Protein AF-A0A4R5DAD3-F1 (afdb_monomer_lite)

Structure (mmCIF, N/CA/C/O backbone):
data_AF-A0A4R5DAD3-F1
#
_entry.id   AF-A0A4R5DAD3-F1
#
loop_
_atom_site.group_PDB
_atom_site.id
_atom_site.type_symbol
_atom_site.label_atom_id
_atom_site.label_alt_id
_atom_site.label_comp_id
_atom_site.label_asym_id
_atom_site.label_entity_id
_atom_site.label_seq_id
_atom_site.pdbx_PDB_ins_code
_atom_site.Cartn_x
_atom_site.Cartn_y
_atom_site.Cartn_z
_atom_site.occupancy
_atom_site.B_iso_or_equiv
_atom_site.auth_seq_id
_atom_site.auth_comp_id
_atom_site.auth_asym_id
_atom_site.auth_atom_id
_atom_site.pdbx_PDB_model_num
ATOM 1 N N . MET A 1 1 ? 11.177 -6.322 23.707 1.00 32.41 1 MET A N 1
ATOM 2 C CA . MET A 1 1 ? 9.942 -6.296 22.901 1.00 32.41 1 MET A CA 1
ATOM 3 C C . MET A 1 1 ? 10.389 -6.291 21.456 1.00 32.41 1 MET A C 1
ATOM 5 O O . MET A 1 1 ? 11.131 -5.392 21.088 1.00 32.41 1 MET A O 1
ATOM 9 N N . ASN A 1 2 ? 10.092 -7.357 20.708 1.00 32.22 2 ASN A N 1
ATOM 10 C CA . ASN A 1 2 ? 10.407 -7.412 19.283 1.00 32.22 2 ASN A CA 1
ATOM 11 C C . ASN A 1 2 ? 9.581 -6.320 18.610 1.00 32.22 2 ASN A C 1
ATOM 13 O O . ASN A 1 2 ? 8.357 -6.402 18.642 1.00 32.22 2 ASN A O 1
ATOM 17 N N . ASN A 1 3 ? 10.254 -5.305 18.066 1.00 37.84 3 ASN A N 1
ATOM 18 C CA . ASN A 1 3 ? 9.662 -4.386 17.106 1.00 37.84 3 ASN A CA 1
ATOM 19 C C . ASN A 1 3 ? 9.259 -5.233 15.902 1.00 37.84 3 ASN A C 1
ATOM 21 O O . ASN A 1 3 ? 10.067 -5.500 15.019 1.00 37.84 3 ASN A O 1
ATOM 25 N N . SER A 1 4 ? 8.035 -5.747 15.939 1.00 43.12 4 SER A N 1
ATOM 26 C CA . SER A 1 4 ? 7.301 -6.166 14.763 1.00 43.12 4 SER A CA 1
ATOM 27 C C . SER A 1 4 ? 7.309 -4.970 13.825 1.00 43.12 4 SER A C 1
ATOM 29 O O . SER A 1 4 ? 6.599 -3.997 14.058 1.00 43.12 4 SER A O 1
ATOM 31 N N . GLU A 1 5 ? 8.214 -5.009 12.852 1.00 45.22 5 GLU A N 1
ATOM 32 C CA . GLU A 1 5 ? 8.262 -4.114 11.708 1.00 45.22 5 GLU A CA 1
ATOM 33 C C . GLU A 1 5 ? 6.903 -4.219 11.010 1.00 45.22 5 GLU A C 1
ATOM 35 O O . GLU A 1 5 ? 6.673 -5.094 10.178 1.00 45.22 5 GLU A O 1
ATOM 40 N N . SER A 1 6 ? 5.963 -3.375 11.437 1.00 52.00 6 SER A N 1
ATOM 41 C CA . SER A 1 6 ? 4.583 -3.288 10.953 1.00 52.00 6 SER A CA 1
ATOM 42 C C . SER A 1 6 ? 4.516 -2.651 9.562 1.00 52.00 6 SER A C 1
ATOM 44 O O . SER A 1 6 ? 3.638 -1.844 9.291 1.00 52.00 6 SER A O 1
ATOM 46 N N . TYR A 1 7 ? 5.463 -2.991 8.683 1.00 55.34 7 TYR A N 1
ATOM 47 C CA . TYR A 1 7 ? 5.602 -2.427 7.347 1.00 55.34 7 TYR A CA 1
ATOM 48 C C . TYR A 1 7 ? 6.150 -3.465 6.356 1.00 55.34 7 TYR A C 1
ATOM 50 O O . TYR A 1 7 ? 6.894 -4.368 6.746 1.00 55.34 7 TYR A O 1
ATOM 58 N N . PRO A 1 8 ? 5.732 -3.421 5.078 1.00 61.78 8 PRO A N 1
ATOM 59 C CA . PRO A 1 8 ? 5.661 -4.630 4.270 1.00 61.78 8 PRO A 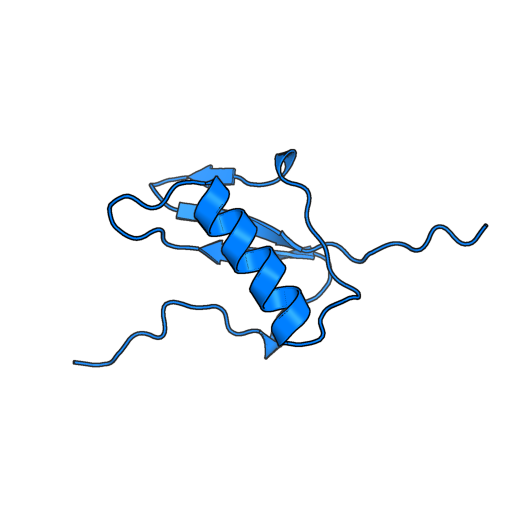CA 1
ATOM 60 C C . PRO A 1 8 ? 7.040 -5.117 3.824 1.00 61.78 8 PRO A C 1
ATOM 62 O O . PRO A 1 8 ? 7.943 -4.328 3.547 1.00 61.78 8 PRO A O 1
ATOM 65 N N . GLN A 1 9 ? 7.177 -6.438 3.673 1.00 68.44 9 GLN A N 1
ATOM 66 C CA . GLN A 1 9 ? 8.342 -7.074 3.050 1.00 68.44 9 GLN A CA 1
ATOM 67 C C . GLN A 1 9 ? 8.402 -6.701 1.559 1.00 68.44 9 GLN A C 1
ATOM 69 O O . GLN A 1 9 ? 7.997 -7.490 0.702 1.00 68.44 9 GLN A O 1
ATOM 74 N N . HIS A 1 10 ? 8.909 -5.506 1.250 1.00 71.44 10 HIS A N 1
ATOM 75 C CA . HIS A 1 10 ? 8.953 -4.920 -0.096 1.00 71.44 10 HIS A CA 1
ATOM 76 C C . HIS A 1 10 ? 9.614 -5.835 -1.140 1.00 71.44 10 HIS A C 1
ATOM 78 O O . HIS A 1 10 ? 9.233 -5.835 -2.304 1.00 71.44 10 HIS A O 1
ATOM 84 N N . ALA A 1 11 ? 10.513 -6.731 -0.715 1.00 68.50 11 ALA A N 1
ATOM 85 C CA . ALA A 1 11 ? 11.099 -7.778 -1.555 1.00 68.50 11 ALA A CA 1
ATOM 86 C C . ALA A 1 11 ? 10.072 -8.721 -2.227 1.00 68.50 11 ALA A C 1
ATOM 88 O O . ALA A 1 11 ? 10.434 -9.479 -3.125 1.00 68.50 11 ALA A O 1
ATOM 89 N N . ARG A 1 12 ? 8.806 -8.724 -1.787 1.00 79.56 12 ARG A N 1
ATOM 90 C CA . ARG A 1 12 ? 7.715 -9.531 -2.360 1.00 79.56 12 ARG A CA 1
ATOM 91 C C . ARG A 1 12 ? 6.742 -8.728 -3.225 1.00 79.56 12 ARG A C 1
ATOM 93 O O . ARG A 1 12 ? 5.761 -9.305 -3.698 1.00 79.56 12 ARG A O 1
ATOM 100 N N . TRP A 1 13 ? 6.972 -7.432 -3.412 1.00 89.25 13 TRP A N 1
ATOM 101 C CA . TRP A 1 13 ? 6.101 -6.586 -4.219 1.00 89.25 13 TRP A CA 1
ATOM 102 C C . TRP A 1 13 ? 6.273 -6.888 -5.703 1.00 89.25 13 TRP A C 1
ATOM 104 O O . TRP A 1 13 ? 7.384 -6.974 -6.220 1.00 89.25 13 TRP A O 1
ATOM 114 N N . LYS A 1 14 ? 5.141 -7.122 -6.360 1.00 90.56 14 LYS A N 1
ATOM 115 C CA . LYS A 1 14 ? 5.001 -7.458 -7.777 1.00 90.56 14 LYS A CA 1
ATOM 116 C C . LYS A 1 14 ? 3.538 -7.285 -8.178 1.00 90.56 14 LYS A C 1
ATOM 118 O O . LYS A 1 14 ? 2.675 -7.189 -7.302 1.00 90.56 14 LYS A O 1
ATOM 123 N N . ASP A 1 15 ? 3.257 -7.323 -9.474 1.00 90.56 15 ASP A N 1
ATOM 124 C CA . ASP A 1 15 ? 1.886 -7.353 -9.987 1.00 90.56 15 ASP A CA 1
ATOM 125 C C . ASP A 1 15 ? 1.037 -8.446 -9.315 1.00 90.56 15 ASP A C 1
ATOM 127 O O . ASP A 1 15 ? 1.471 -9.591 -9.140 1.00 90.56 15 ASP A O 1
ATOM 131 N N . GLY A 1 16 ? -0.168 -8.070 -8.894 1.00 88.81 16 GLY A N 1
ATOM 132 C CA . GLY A 1 16 ? -1.110 -8.924 -8.176 1.00 88.81 16 GLY A CA 1
ATOM 133 C C . GLY A 1 16 ? -0.763 -9.190 -6.707 1.00 88.81 16 GLY A C 1
ATOM 134 O O . GLY A 1 16 ? -1.497 -9.920 -6.040 1.00 88.81 16 GLY A O 1
ATOM 135 N N . ALA A 1 17 ? 0.329 -8.636 -6.166 1.00 90.06 17 ALA A N 1
ATOM 136 C CA . ALA A 1 17 ? 0.671 -8.820 -4.758 1.00 90.06 17 ALA A CA 1
ATOM 137 C C . ALA A 1 17 ? -0.281 -8.025 -3.850 1.00 90.06 17 ALA A C 1
ATOM 139 O O . ALA A 1 17 ? -0.332 -6.797 -3.915 1.00 90.06 17 ALA A O 1
ATOM 140 N N . ARG A 1 18 ? -0.982 -8.722 -2.950 1.00 90.25 18 ARG A N 1
ATOM 141 C CA . ARG A 1 18 ? -1.839 -8.111 -1.925 1.00 90.25 18 ARG A CA 1
ATOM 142 C C . ARG A 1 18 ? -1.009 -7.722 -0.700 1.00 90.25 18 ARG A C 1
ATOM 144 O O . ARG A 1 18 ? -0.340 -8.574 -0.118 1.00 90.25 18 ARG A O 1
ATOM 151 N N . GLN A 1 19 ? -1.054 -6.446 -0.334 1.00 88.44 19 GLN A N 1
ATOM 152 C CA . GLN A 1 19 ? -0.428 -5.878 0.857 1.00 88.44 19 GLN A CA 1
ATOM 153 C C . GLN A 1 19 ? -1.471 -5.729 1.954 1.00 88.44 19 GLN A C 1
ATOM 155 O O . GLN A 1 19 ? -2.577 -5.267 1.690 1.00 88.44 19 GLN A O 1
ATOM 160 N N . GLU A 1 20 ? -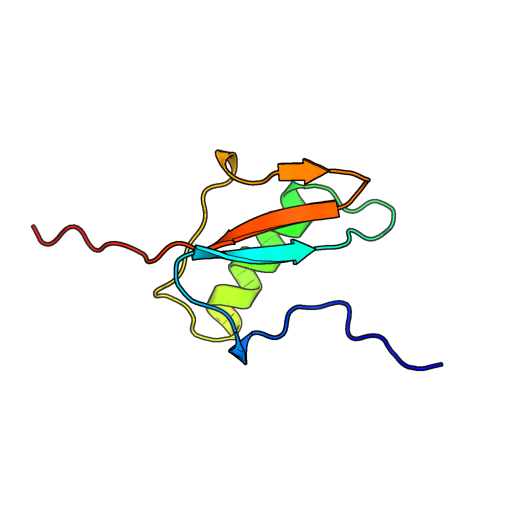1.107 -6.126 3.166 1.00 89.50 20 GLU A N 1
ATOM 161 C CA . GLU A 1 20 ? -1.896 -5.894 4.372 1.00 89.50 20 GLU A CA 1
ATOM 162 C C . GLU A 1 20 ? -1.269 -4.728 5.134 1.00 89.50 20 GLU A C 1
ATOM 164 O O . GLU A 1 20 ? -0.069 -4.747 5.417 1.00 89.50 20 GLU A O 1
ATOM 169 N N . LEU A 1 21 ? -2.080 -3.725 5.457 1.00 86.62 21 LEU A N 1
ATOM 170 C CA . LEU A 1 21 ? -1.705 -2.597 6.297 1.00 86.62 21 LEU A CA 1
ATOM 171 C C . LEU A 1 21 ? -2.592 -2.596 7.537 1.00 86.62 21 LEU A C 1
ATOM 173 O O . LEU A 1 21 ? -3.819 -2.688 7.441 1.00 86.62 21 LEU A O 1
ATOM 177 N N . ILE A 1 22 ? -1.953 -2.505 8.699 1.00 86.75 22 ILE A N 1
ATOM 178 C CA . ILE A 1 22 ? -2.622 -2.404 9.992 1.00 86.75 22 ILE A CA 1
ATOM 179 C C . ILE A 1 22 ? -2.533 -0.931 10.398 1.00 86.75 22 ILE A C 1
ATOM 181 O O . ILE A 1 22 ? -1.435 -0.503 10.750 1.00 86.75 22 ILE A O 1
ATOM 185 N N . PRO A 1 23 ? -3.627 -0.159 10.296 1.00 82.88 23 PRO A N 1
ATOM 186 C CA . PRO A 1 23 ? -3.621 1.232 10.720 1.00 82.88 23 PRO A CA 1
ATOM 187 C C . PRO A 1 23 ? -3.398 1.347 12.229 1.00 82.88 23 PRO A C 1
ATOM 189 O O . PRO A 1 23 ? -3.913 0.539 13.008 1.00 82.88 23 PRO A O 1
ATOM 192 N N . GLU A 1 24 ? -2.653 2.367 12.637 1.00 85.38 24 GLU A N 1
ATOM 193 C CA . GLU A 1 24 ? -2.557 2.793 14.030 1.00 85.38 24 GLU A CA 1
ATOM 194 C C . GLU A 1 24 ? -3.820 3.559 14.470 1.00 85.38 24 GLU A C 1
ATOM 196 O O . GLU A 1 24 ? -4.645 3.990 13.657 1.00 85.38 24 GLU A O 1
ATOM 201 N N . ASP A 1 25 ? -3.989 3.735 15.784 1.00 81.69 25 ASP A N 1
ATOM 202 C CA . ASP A 1 25 ? -5.128 4.465 16.346 1.00 81.69 25 ASP A CA 1
ATOM 203 C C . ASP A 1 25 ? -5.180 5.905 15.803 1.00 81.69 25 ASP A C 1
ATOM 205 O O . ASP A 1 25 ? -4.331 6.743 16.107 1.00 81.69 25 ASP A O 1
ATOM 209 N N . GLY A 1 26 ? -6.225 6.200 15.025 1.00 83.25 26 GLY A N 1
ATOM 210 C CA . GLY A 1 26 ? -6.442 7.505 14.397 1.00 83.25 26 GLY A CA 1
ATOM 211 C C . GLY A 1 26 ? -5.972 7.607 12.945 1.00 83.25 26 GLY A C 1
ATOM 212 O O . GLY A 1 26 ? -6.282 8.613 12.307 1.00 83.25 26 GLY A O 1
ATOM 213 N N . GLU A 1 27 ? -5.300 6.588 12.400 1.00 85.19 27 GLU A N 1
ATOM 214 C CA . GLU A 1 27 ? -4.950 6.551 10.979 1.00 85.19 27 GLU A CA 1
ATOM 215 C C . GLU A 1 27 ? -6.171 6.258 10.104 1.00 85.19 27 GLU A C 1
ATOM 217 O O . GLU A 1 27 ? -6.962 5.334 10.327 1.00 85.19 27 GLU A O 1
ATOM 222 N N . THR A 1 28 ? -6.318 7.063 9.060 1.00 89.62 28 THR A N 1
ATOM 223 C CA . THR A 1 28 ? -7.393 6.934 8.084 1.00 89.62 28 THR A CA 1
ATOM 224 C C . THR A 1 28 ? -6.966 6.061 6.905 1.00 89.62 28 THR A C 1
ATOM 226 O O . THR A 1 28 ? -5.787 5.795 6.671 1.00 89.62 28 THR A O 1
ATOM 229 N N . LEU A 1 29 ? -7.939 5.655 6.088 1.00 86.88 29 LEU A N 1
ATOM 230 C CA . LEU A 1 29 ? -7.667 5.012 4.801 1.00 86.88 29 LEU A CA 1
ATOM 231 C C . LEU A 1 29 ? -6.757 5.877 3.907 1.00 86.88 29 LEU A C 1
ATOM 233 O O . LEU A 1 29 ? -5.903 5.346 3.201 1.00 86.88 29 LEU A O 1
ATOM 237 N N . GLN A 1 30 ? -6.906 7.207 3.953 1.00 89.69 30 GLN A N 1
ATOM 238 C CA . GLN A 1 30 ? -6.066 8.119 3.172 1.00 89.69 30 GLN A CA 1
ATOM 239 C C . GLN A 1 30 ? -4.606 8.078 3.625 1.00 89.69 30 GLN A C 1
ATOM 241 O O . GLN A 1 30 ? -3.716 8.126 2.776 1.00 89.69 30 GLN A O 1
ATOM 246 N N . ASP A 1 31 ? -4.358 7.923 4.927 1.00 89.56 31 ASP A N 1
ATOM 247 C CA . ASP A 1 31 ? -3.006 7.791 5.472 1.00 89.56 31 ASP A CA 1
ATOM 248 C C . ASP A 1 31 ? -2.357 6.485 5.001 1.00 89.56 31 ASP A C 1
ATOM 250 O O . ASP A 1 31 ? -1.233 6.503 4.500 1.00 89.56 31 ASP A O 1
ATOM 254 N N . ALA A 1 32 ? -3.097 5.372 5.026 1.00 87.06 32 ALA A N 1
ATOM 255 C CA . ALA A 1 32 ? -2.625 4.084 4.510 1.00 87.06 32 ALA A CA 1
ATOM 256 C C . ALA A 1 32 ? -2.317 4.123 2.998 1.00 87.06 32 ALA A C 1
ATOM 258 O O . ALA A 1 32 ? -1.306 3.582 2.540 1.00 87.06 32 ALA A O 1
ATOM 259 N N . ILE A 1 33 ? -3.156 4.807 2.212 1.00 89.88 33 ILE A N 1
ATOM 260 C CA . ILE A 1 33 ? -2.933 5.025 0.774 1.00 89.88 33 ILE A CA 1
ATOM 261 C C . ILE A 1 33 ? -1.685 5.886 0.546 1.00 89.88 33 ILE A C 1
ATOM 263 O O . ILE A 1 33 ? -0.834 5.546 -0.283 1.00 89.88 33 ILE A O 1
ATOM 267 N N . ALA A 1 34 ? -1.563 7.004 1.264 1.00 90.62 34 ALA A N 1
ATOM 268 C CA . ALA A 1 34 ? -0.422 7.905 1.155 1.00 90.62 34 ALA A CA 1
ATOM 269 C C . ALA A 1 34 ? 0.879 7.194 1.543 1.00 90.62 34 ALA A C 1
ATOM 271 O O . ALA A 1 34 ? 1.877 7.305 0.827 1.00 90.62 34 ALA A O 1
ATOM 272 N N . PHE A 1 35 ? 0.840 6.409 2.620 1.00 89.31 35 PHE A N 1
ATOM 273 C CA . PHE A 1 35 ? 1.932 5.556 3.053 1.00 89.31 35 PHE A CA 1
ATOM 274 C C . PHE A 1 35 ? 2.375 4.617 1.924 1.00 89.31 35 PHE A C 1
ATOM 276 O O . PHE A 1 35 ? 3.519 4.706 1.479 1.00 89.31 35 PHE A O 1
ATOM 283 N N . MET A 1 36 ? 1.465 3.798 1.384 1.00 89.56 36 MET A N 1
ATOM 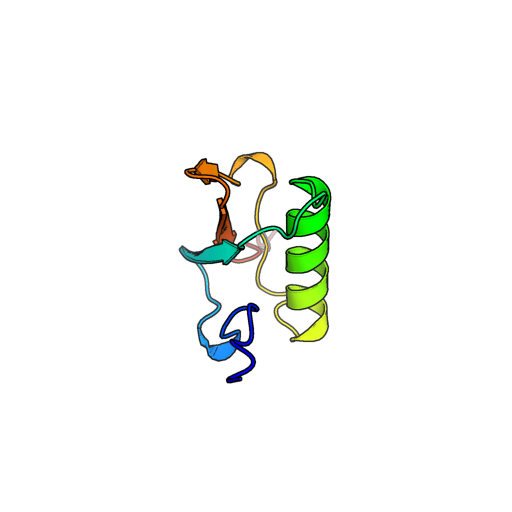284 C CA . MET A 1 36 ? 1.804 2.815 0.349 1.00 89.56 36 MET A CA 1
ATOM 285 C C . MET A 1 36 ? 2.371 3.479 -0.915 1.00 89.56 36 MET A C 1
ATOM 287 O O . MET A 1 36 ? 3.364 3.009 -1.469 1.00 89.56 36 MET A O 1
ATOM 291 N N . ARG A 1 37 ? 1.799 4.612 -1.352 1.00 90.38 37 ARG A N 1
ATOM 292 C CA . ARG A 1 37 ? 2.322 5.389 -2.493 1.00 90.38 37 ARG A CA 1
ATOM 293 C C . ARG A 1 37 ? 3.739 5.895 -2.249 1.00 90.38 37 ARG A C 1
ATOM 295 O O . ARG A 1 37 ? 4.574 5.840 -3.152 1.00 90.38 37 ARG A O 1
ATOM 302 N N . ASN A 1 38 ? 4.006 6.406 -1.052 1.00 90.50 38 ASN A N 1
ATOM 303 C CA . ASN A 1 38 ? 5.332 6.890 -0.690 1.00 90.50 38 ASN A CA 1
ATOM 304 C C . ASN A 1 38 ? 6.334 5.739 -0.608 1.00 90.50 38 ASN A C 1
ATOM 306 O O . ASN A 1 38 ? 7.455 5.891 -1.087 1.00 90.50 38 ASN A O 1
ATOM 310 N N . SER A 1 39 ? 5.932 4.580 -0.082 1.00 89.31 39 SER A N 1
ATOM 311 C CA . SER A 1 39 ? 6.811 3.416 -0.010 1.00 89.31 39 SER A CA 1
ATOM 312 C C . SER A 1 39 ? 7.165 2.868 -1.391 1.00 89.31 39 SER A C 1
ATOM 314 O O . SER A 1 39 ? 8.334 2.582 -1.631 1.00 89.31 39 SER A O 1
ATOM 316 N N . LEU A 1 40 ? 6.206 2.775 -2.322 1.00 90.00 40 LEU A N 1
ATOM 317 C CA . LEU A 1 40 ? 6.496 2.365 -3.703 1.00 90.00 40 LEU A CA 1
ATOM 318 C C . LEU A 1 40 ? 7.605 3.233 -4.317 1.00 90.00 40 LEU A C 1
ATOM 320 O O . LEU A 1 40 ? 8.609 2.701 -4.783 1.00 90.00 40 LEU A O 1
ATOM 324 N N . LYS A 1 41 ? 7.486 4.561 -4.200 1.00 89.12 41 LYS A N 1
ATOM 325 C CA . LYS A 1 41 ? 8.505 5.510 -4.679 1.00 89.12 41 LYS A CA 1
ATOM 326 C C . LYS A 1 41 ? 9.836 5.369 -3.943 1.00 89.12 41 LYS A C 1
ATOM 328 O O . LYS A 1 41 ? 10.893 5.367 -4.563 1.00 89.12 41 LYS A O 1
ATOM 333 N N . GLN A 1 42 ? 9.801 5.260 -2.615 1.00 88.94 42 GLN A N 1
ATOM 334 C CA . GLN A 1 42 ? 11.004 5.178 -1.784 1.00 88.94 42 GLN A CA 1
ATOM 335 C C . GLN A 1 42 ? 11.843 3.931 -2.093 1.00 88.94 42 GLN A C 1
ATOM 337 O O . GLN A 1 42 ? 13.071 3.994 -2.040 1.00 88.94 42 GLN A O 1
ATOM 342 N N . TYR A 1 43 ? 11.190 2.814 -2.420 1.00 88.06 43 TYR A N 1
ATOM 343 C CA . TYR A 1 43 ? 11.845 1.547 -2.741 1.00 88.06 43 TYR A CA 1
ATOM 344 C C . TYR A 1 43 ? 12.042 1.317 -4.250 1.00 88.06 43 TYR A C 1
ATOM 346 O O . TYR A 1 43 ? 12.514 0.251 -4.637 1.00 88.06 43 TYR A O 1
ATOM 354 N N . GLY A 1 44 ? 11.737 2.308 -5.099 1.00 87.06 44 GLY A N 1
ATOM 355 C CA . GLY A 1 44 ? 11.978 2.245 -6.545 1.00 87.06 44 GLY A CA 1
ATOM 356 C C . GLY A 1 44 ? 11.019 1.334 -7.317 1.00 87.06 44 GLY A C 1
ATOM 357 O O . GLY A 1 44 ? 11.371 0.852 -8.390 1.00 87.06 44 GLY A O 1
ATOM 358 N N . HIS A 1 45 ? 9.823 1.093 -6.782 1.00 88.69 45 HIS A N 1
ATOM 359 C CA . HIS A 1 45 ? 8.746 0.351 -7.439 1.00 88.69 45 HIS A CA 1
ATOM 360 C C . HIS A 1 45 ? 7.849 1.287 -8.264 1.00 88.69 45 HIS A C 1
ATOM 362 O O . HIS A 1 45 ? 6.634 1.336 -8.073 1.00 88.69 45 HIS A O 1
ATOM 368 N N . ASP A 1 46 ? 8.458 2.058 -9.168 1.00 87.12 46 ASP A N 1
ATOM 369 C CA . ASP A 1 46 ? 7.745 2.970 -10.079 1.00 87.12 46 ASP A CA 1
ATOM 370 C C . ASP A 1 46 ? 6.933 2.208 -11.146 1.00 87.12 46 ASP A C 1
ATOM 372 O O . ASP A 1 46 ? 6.063 2.772 -11.811 1.00 87.12 46 ASP A O 1
ATOM 376 N N . ASP A 1 47 ? 7.221 0.915 -11.303 1.00 89.44 47 ASP A N 1
ATOM 377 C CA . ASP A 1 47 ? 6.503 -0.038 -12.141 1.00 89.44 47 ASP A CA 1
ATOM 378 C C . ASP A 1 47 ? 5.209 -0.544 -11.497 1.00 89.44 47 ASP A C 1
ATOM 380 O O . ASP A 1 47 ? 4.405 -1.169 -12.185 1.00 89.44 47 ASP A O 1
ATOM 384 N N . LEU A 1 48 ? 4.982 -0.269 -10.209 1.00 92.38 48 LEU A N 1
ATOM 385 C CA . LEU A 1 48 ? 3.803 -0.704 -9.469 1.00 92.38 48 LEU A CA 1
ATOM 386 C C . LEU A 1 48 ? 2.907 0.478 -9.088 1.00 92.38 48 LEU A C 1
ATOM 388 O O . LEU A 1 48 ? 3.346 1.570 -8.740 1.00 92.38 48 LEU A O 1
ATOM 392 N N . THR A 1 49 ? 1.606 0.231 -9.113 1.00 92.81 49 THR A N 1
ATOM 393 C CA . THR A 1 49 ? 0.555 1.167 -8.722 1.00 92.81 49 THR A CA 1
ATOM 394 C C . THR A 1 49 ? -0.602 0.413 -8.075 1.00 92.81 49 THR A C 1
ATOM 396 O O . THR A 1 49 ? -0.588 -0.811 -7.974 1.00 92.81 49 THR A O 1
ATOM 399 N N . PHE A 1 50 ? -1.608 1.135 -7.607 1.00 91.50 50 PHE A 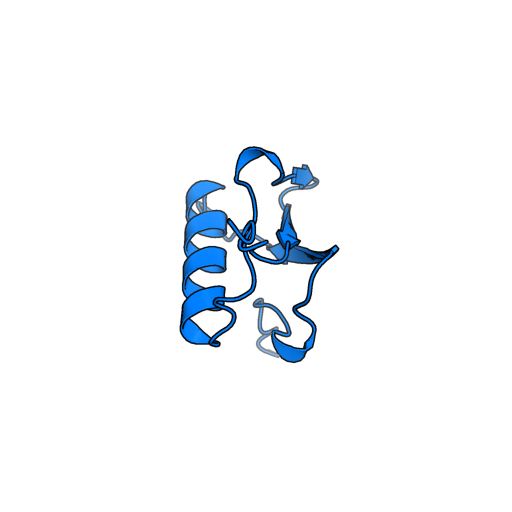N 1
ATOM 400 C CA . PHE A 1 50 ? -2.867 0.575 -7.134 1.00 91.50 50 PHE A CA 1
ATOM 401 C C . PHE A 1 50 ? -3.971 1.629 -7.264 1.00 91.50 50 PHE A C 1
ATOM 403 O O . PHE A 1 50 ? -3.698 2.833 -7.224 1.00 91.50 50 PHE A O 1
ATOM 410 N N . SER A 1 51 ? -5.214 1.177 -7.426 1.00 89.00 51 SER A N 1
ATOM 411 C CA . SER A 1 51 ? -6.383 2.057 -7.387 1.00 89.00 51 SER A 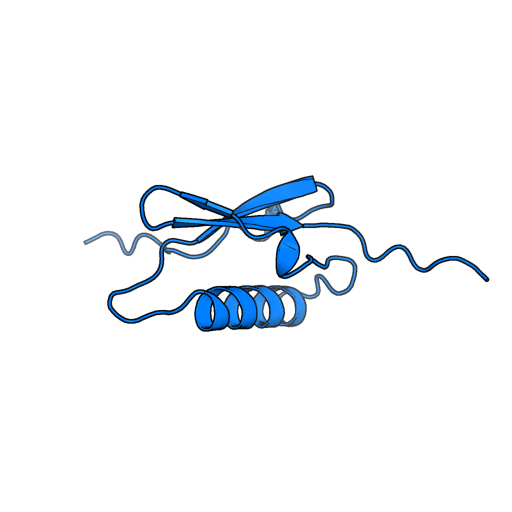CA 1
ATOM 412 C C . SER A 1 51 ? -6.829 2.270 -5.943 1.00 89.00 51 SER A C 1
ATOM 414 O O . SER A 1 51 ? -6.821 1.326 -5.155 1.00 89.00 51 SER A O 1
ATOM 416 N N . GLU A 1 52 ? -7.248 3.490 -5.598 1.00 87.12 52 GLU A N 1
ATOM 417 C CA . GLU A 1 52 ? -7.890 3.754 -4.301 1.00 87.12 52 GLU A CA 1
ATOM 418 C C . GLU A 1 52 ? -9.224 3.002 -4.183 1.00 87.12 52 GLU A C 1
ATOM 420 O O . GLU A 1 52 ? -9.559 2.521 -3.104 1.00 87.12 52 GLU A O 1
ATOM 425 N N . ASP A 1 53 ? -9.929 2.822 -5.306 1.00 85.50 53 ASP A N 1
ATOM 426 C CA . ASP A 1 53 ? -11.204 2.098 -5.371 1.00 85.50 53 ASP A CA 1
ATOM 427 C C . ASP A 1 53 ? -11.049 0.587 -5.112 1.00 85.50 53 ASP A C 1
ATOM 429 O O . ASP A 1 53 ? -12.015 -0.078 -4.745 1.00 85.50 53 ASP A O 1
ATOM 433 N N . ASP A 1 54 ? -9.835 0.049 -5.274 1.00 84.19 54 ASP A N 1
ATOM 434 C CA . ASP A 1 54 ? -9.520 -1.369 -5.055 1.00 84.19 54 ASP A CA 1
ATOM 435 C C . ASP A 1 54 ? -9.043 -1.653 -3.616 1.00 84.19 54 ASP A C 1
ATOM 437 O O . ASP A 1 54 ? -8.659 -2.785 -3.302 1.00 84.19 54 ASP A O 1
ATOM 441 N N . VAL A 1 55 ? -9.013 -0.640 -2.739 1.00 89.62 55 VAL A N 1
ATOM 442 C CA . VAL A 1 55 ? -8.586 -0.821 -1.348 1.00 89.62 55 VAL A CA 1
ATOM 443 C C . VAL A 1 55 ? -9.739 -1.357 -0.510 1.00 89.62 55 VAL A C 1
ATOM 445 O O . VAL A 1 55 ? -10.755 -0.696 -0.301 1.00 89.62 55 VAL A O 1
ATOM 448 N N . GLU A 1 56 ? -9.561 -2.559 0.028 1.00 89.94 56 GLU A N 1
ATOM 449 C CA . GLU A 1 56 ? -10.559 -3.197 0.885 1.00 89.94 56 GLU A CA 1
ATOM 450 C C . GLU A 1 56 ? -10.257 -2.902 2.358 1.00 89.94 56 GLU A C 1
ATOM 452 O O . GLU A 1 56 ? -9.125 -3.082 2.811 1.00 89.94 56 GLU A O 1
ATOM 457 N N . SER A 1 57 ? -11.274 -2.504 3.127 1.00 89.81 57 SER A N 1
ATOM 458 C CA . SER A 1 57 ? -11.198 -2.430 4.589 1.00 89.81 57 SER A CA 1
ATOM 459 C C . SER A 1 57 ? -11.950 -3.606 5.209 1.00 89.81 57 SER A C 1
ATOM 461 O O . SER A 1 57 ? -13.161 -3.734 5.029 1.00 89.81 57 SER A O 1
ATOM 463 N N . ILE A 1 58 ? -11.232 -4.492 5.902 1.00 88.94 58 ILE A N 1
ATOM 464 C CA . ILE A 1 58 ? -11.797 -5.695 6.534 1.00 88.94 58 ILE A CA 1
ATOM 465 C C . ILE A 1 58 ? -11.146 -5.856 7.907 1.00 88.94 58 ILE A C 1
ATOM 467 O O . ILE A 1 58 ? -9.921 -5.814 8.005 1.00 88.94 58 ILE A O 1
ATOM 471 N N . ASP A 1 59 ? -11.952 -6.049 8.955 1.00 85.88 59 ASP A N 1
ATOM 472 C CA . ASP A 1 59 ? -11.495 -6.281 10.336 1.00 85.88 59 ASP A CA 1
ATOM 473 C C . ASP A 1 59 ? -10.430 -5.274 10.813 1.00 85.88 59 ASP A C 1
ATOM 475 O O . ASP A 1 59 ? -9.393 -5.648 11.362 1.00 85.88 59 ASP A O 1
ATOM 479 N N . SER A 1 60 ? -10.680 -3.981 10.573 1.00 84.50 60 SER A N 1
ATOM 480 C CA . SER A 1 60 ? -9.771 -2.872 10.914 1.00 84.50 60 SER A CA 1
ATOM 481 C C . SER A 1 60 ? -8.402 -2.928 10.227 1.00 84.50 60 SER A C 1
ATOM 483 O O . SER A 1 60 ? -7.447 -2.337 10.716 1.00 84.50 60 SER A O 1
ATOM 485 N N . LYS A 1 61 ? -8.292 -3.620 9.092 1.00 88.88 61 LYS A N 1
ATOM 486 C CA . LYS A 1 61 ? -7.099 -3.646 8.239 1.00 88.88 61 LYS A CA 1
ATOM 487 C C . LYS A 1 61 ? -7.423 -3.110 6.856 1.00 88.88 61 LYS A C 1
ATOM 489 O O . LYS A 1 61 ? -8.566 -3.215 6.406 1.00 88.88 61 LYS A O 1
ATOM 494 N N . TYR A 1 62 ? -6.406 -2.607 6.167 1.00 90.19 62 TYR A N 1
ATOM 495 C CA . TYR A 1 62 ? -6.497 -2.235 4.760 1.00 90.19 62 TYR A CA 1
ATOM 496 C C . TYR A 1 62 ? -5.742 -3.231 3.893 1.00 90.19 62 TYR A C 1
ATOM 498 O O . TYR A 1 62 ? -4.620 -3.630 4.208 1.00 90.19 62 TYR A O 1
ATOM 506 N N . TYR A 1 63 ? -6.357 -3.616 2.782 1.00 90.94 63 TYR A N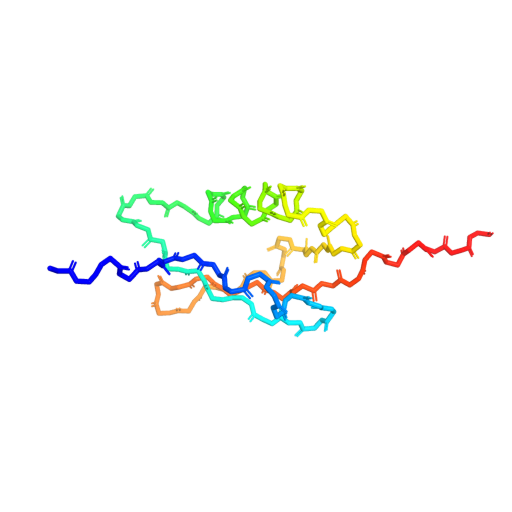 1
ATOM 507 C CA . TYR A 1 63 ? -5.762 -4.516 1.812 1.00 90.94 63 TYR A CA 1
ATOM 508 C C . TYR A 1 63 ? -5.625 -3.819 0.471 1.00 90.94 63 TYR A C 1
ATOM 510 O O . TYR A 1 63 ? -6.614 -3.391 -0.116 1.00 90.94 63 TYR A O 1
ATOM 518 N N . ILE A 1 64 ? -4.391 -3.742 -0.019 1.00 91.06 64 ILE A N 1
ATOM 519 C CA . ILE A 1 64 ? -4.047 -3.047 -1.259 1.00 91.06 64 ILE A CA 1
ATOM 520 C C . ILE A 1 64 ? -3.471 -4.060 -2.238 1.00 91.06 64 ILE A C 1
ATOM 522 O O . ILE A 1 64 ? -2.476 -4.718 -1.939 1.00 91.06 64 ILE A O 1
ATOM 526 N N . THR A 1 65 ? -4.072 -4.192 -3.417 1.00 91.75 65 THR A N 1
ATOM 527 C CA . THR A 1 65 ? -3.530 -5.055 -4.474 1.00 91.75 65 THR A CA 1
ATOM 528 C C . THR A 1 65 ? -2.675 -4.228 -5.422 1.00 91.75 65 THR A C 1
ATOM 530 O O . THR A 1 65 ? -3.174 -3.310 -6.068 1.00 91.75 65 THR A O 1
ATOM 533 N N . LEU A 1 66 ? -1.390 -4.566 -5.517 1.00 92.00 66 LEU A N 1
ATOM 534 C CA . LEU A 1 66 ? -0.471 -3.910 -6.441 1.00 92.00 66 LEU A CA 1
ATOM 535 C C . LEU A 1 66 ? -0.737 -4.365 -7.874 1.00 92.00 66 LEU A C 1
ATOM 537 O O . LEU A 1 66 ? -1.051 -5.529 -8.128 1.00 92.00 66 LEU A O 1
ATOM 541 N N . ARG A 1 67 ? -0.586 -3.437 -8.807 1.00 91.44 67 ARG A N 1
ATOM 542 C CA . ARG A 1 67 ? -0.756 -3.621 -10.243 1.00 91.44 67 ARG A CA 1
ATOM 543 C C . ARG A 1 67 ? 0.458 -3.075 -10.961 1.00 91.44 67 ARG A C 1
ATOM 545 O O . ARG A 1 67 ? 0.951 -2.022 -10.572 1.00 91.44 67 ARG A O 1
ATOM 552 N N . ASN A 1 68 ? 0.901 -3.733 -12.023 1.00 91.69 68 ASN A N 1
ATOM 553 C CA . ASN A 1 68 ? 1.867 -3.095 -12.909 1.00 91.69 68 ASN A CA 1
ATOM 554 C C . ASN A 1 68 ? 1.256 -1.832 -13.527 1.00 91.69 68 ASN A C 1
ATOM 556 O O . ASN A 1 68 ? 0.107 -1.839 -13.977 1.00 91.69 68 ASN A O 1
ATOM 560 N N . VAL A 1 69 ? 2.045 -0.765 -13.598 1.00 85.56 69 VAL A N 1
ATOM 561 C CA . VAL A 1 69 ? 1.763 0.368 -14.471 1.00 85.56 69 VAL A CA 1
ATOM 562 C C . VAL A 1 69 ? 1.886 -0.165 -15.891 1.00 85.56 69 VAL A C 1
ATOM 564 O O . VAL A 1 69 ? 2.980 -0.294 -16.437 1.00 85.56 69 VAL A O 1
ATOM 567 N N . ILE A 1 70 ? 0.757 -0.543 -16.487 1.00 71.00 70 ILE A N 1
ATOM 568 C CA . ILE A 1 70 ? 0.724 -0.818 -17.915 1.00 71.00 70 ILE A CA 1
ATOM 569 C C . ILE A 1 70 ? 0.940 0.544 -18.568 1.00 71.00 70 ILE A C 1
ATOM 571 O O . ILE A 1 70 ? 0.035 1.373 -18.621 1.00 71.00 70 ILE A O 1
ATOM 575 N N . SER A 1 71 ? 2.168 0.813 -19.014 1.00 53.31 71 SER A N 1
ATOM 576 C CA . SER A 1 71 ? 2.351 1.760 -20.102 1.00 53.31 71 SER A CA 1
ATOM 577 C C . SER A 1 71 ? 1.584 1.160 -21.268 1.00 53.31 71 SER A C 1
ATOM 579 O O . SER A 1 71 ? 2.082 0.238 -21.909 1.00 53.31 71 SER A O 1
ATOM 581 N N . ASP A 1 72 ? 0.346 1.605 -21.485 1.00 47.44 72 ASP A N 1
ATOM 582 C CA . ASP A 1 72 ? -0.306 1.419 -22.771 1.00 47.44 72 ASP A CA 1
ATOM 583 C C . ASP A 1 72 ? 0.689 1.939 -23.808 1.00 47.44 72 ASP A C 1
ATOM 585 O O . ASP A 1 72 ? 0.986 3.135 -23.882 1.00 47.44 72 ASP A O 1
ATOM 589 N N . ILE A 1 73 ? 1.317 0.996 -24.509 1.00 41.09 73 ILE A N 1
ATOM 590 C CA . ILE A 1 73 ? 2.190 1.267 -25.638 1.00 41.09 73 ILE A CA 1
ATOM 591 C C . ILE A 1 73 ? 1.262 1.856 -26.696 1.00 41.09 73 ILE A C 1
ATOM 593 O O . ILE A 1 73 ? 0.505 1.127 -27.337 1.00 41.09 73 ILE A O 1
ATOM 597 N N . VAL A 1 74 ? 1.277 3.184 -26.794 1.00 41.16 74 VAL A N 1
ATOM 598 C CA . VAL A 1 74 ? 0.753 3.941 -27.937 1.00 41.16 74 VAL A CA 1
ATOM 599 C C . VAL A 1 74 ? 1.553 3.615 -29.189 1.00 41.16 74 VAL A C 1
ATOM 601 O O . VAL A 1 74 ? 2.799 3.515 -29.083 1.00 41.16 74 VAL A O 1
#

Foldseek 3Di:
DPPPPQDDPCVPDDAFDKDKHQDDVPDDLVNVQVVVVVVCVVVVVPQKDFDSVPWDQDPRMIITTIHGPPPPPD

Secondary structure (DSSP, 8-state):
------S--GGG--TTPEEEE---TT--HHHHHHHHHHHHHHTT-TTEE--GGG-EEETTEEEEE-EE------

Sequence (74 aa):
MNNSESYPQHARWKDGARQELIPEDGETLQDAIAFMRNSLKQYGHDDLTFSEDDVESIDSKYYITLRNVISDIV

Radius of gyration: 13.01 Å; chains: 1; bounding box: 24×18×51 Å

pLDDT: mean 80.49, std 16.63, range [32.22, 92.81]

Organism: NCBI:txid2541721